Protein AF-A0A8S9M117-F1 (afdb_monomer_lite)

Sequence (110 aa):
MVTKTEETELNQLEDQVENGGGGVWEYLCLVRKLKVRRSEIVLKHGLSILNDPGNRSALGPDEWTLYEQVAIAAMDCQSLAVAQNCIKVLQKKFPESKRVGKYIHQPLRN

Foldseek 3Di:
DQDPVLVVVLVVLLVCLVVVVDCLVVNLVSCVVVVPQPLVSLQVSLVVQVVDPVSLVVCPVCSLVSLVSNLVSCLVVLVNVSNVVSLVVNCVVPVPDPVSVVSVPPPSDD

Radius of gyration: 14.17 Å; chains: 1; bounding box: 38×35×34 Å

Secondary structure (DSSP, 8-state):
---HHHHHHHHHHHHHHHTT-S-HHHHHHHHHHHT---HHHHHHHHHHHHH-HHHHHHTTTHHHHHHHHHHHHHHHTT-HHHHHHHHHHHHHH-TT-HHHHHHHSS----

InterPro domains:
  IPR039856 ER membrane protein complex subunit 2-like [PTHR12760] (1-102)

Structure (mmCIF, N/CA/C/O backbone):
data_AF-A0A8S9M117-F1
#
_entry.id   AF-A0A8S9M117-F1
#
loop_
_atom_site.group_PDB
_atom_site.id
_atom_site.type_symbol
_atom_site.label_atom_id
_atom_site.label_alt_id
_atom_site.label_comp_id
_atom_site.label_asym_id
_atom_site.label_entity_id
_atom_site.label_seq_id
_atom_site.pdbx_PDB_ins_code
_atom_site.Cartn_x
_atom_site.Cartn_y
_atom_site.Cartn_z
_atom_site.occupancy
_atom_site.B_iso_or_equiv
_atom_site.auth_seq_id
_atom_site.auth_comp_id
_atom_site.auth_asym_id
_atom_site.auth_atom_id
_atom_site.pdbx_PDB_model_num
ATOM 1 N N . MET A 1 1 ? -1.908 -0.351 20.848 1.00 72.31 1 MET A N 1
ATOM 2 C CA . MET A 1 1 ? -3.372 -0.372 21.030 1.00 72.31 1 MET A CA 1
ATOM 3 C C . MET A 1 1 ? -3.907 0.834 20.284 1.00 72.31 1 MET A C 1
ATOM 5 O O . MET A 1 1 ? -3.337 1.898 20.480 1.00 72.31 1 MET A O 1
ATOM 9 N N . VAL A 1 2 ? -4.876 0.653 19.385 1.00 82.69 2 VAL A N 1
ATOM 10 C CA . VAL A 1 2 ? -5.518 1.768 18.665 1.00 82.69 2 VAL A CA 1
ATOM 11 C C . VAL A 1 2 ? -6.430 2.496 19.651 1.00 82.69 2 VAL A C 1
ATOM 13 O O . VAL A 1 2 ? -7.139 1.847 20.423 1.00 82.69 2 VAL A O 1
ATOM 16 N N . THR A 1 3 ? -6.359 3.823 19.698 1.00 92.25 3 THR A N 1
ATOM 17 C CA . THR A 1 3 ? -7.239 4.628 20.555 1.00 92.25 3 THR A CA 1
ATOM 18 C C . THR A 1 3 ? -8.632 4.751 19.937 1.00 92.25 3 THR A C 1
ATOM 20 O O . THR A 1 3 ? -8.791 4.668 18.723 1.00 92.25 3 THR A O 1
ATOM 23 N N . LYS A 1 4 ? -9.659 5.009 20.759 1.00 91.25 4 LYS A N 1
ATOM 24 C CA . LYS A 1 4 ? -11.032 5.237 20.263 1.00 91.25 4 LYS A CA 1
ATOM 25 C C . LYS A 1 4 ? -11.103 6.371 19.236 1.00 91.25 4 LYS A C 1
ATOM 27 O O . LYS A 1 4 ? -11.878 6.298 18.289 1.00 91.25 4 LYS A O 1
ATOM 32 N N . THR A 1 5 ? -10.288 7.407 19.424 1.00 92.81 5 THR A N 1
ATOM 33 C CA . THR A 1 5 ? -10.203 8.539 18.498 1.00 92.81 5 THR A CA 1
ATOM 34 C C . THR A 1 5 ? -9.620 8.107 17.155 1.00 92.81 5 THR A C 1
ATOM 36 O O . THR A 1 5 ? -10.222 8.394 16.129 1.00 92.81 5 THR A O 1
ATOM 39 N N . GLU A 1 6 ? -8.514 7.355 17.158 1.00 92.69 6 GLU A N 1
ATOM 40 C CA . GLU A 1 6 ? -7.894 6.832 15.929 1.00 92.69 6 GLU A CA 1
ATOM 41 C C . GLU A 1 6 ? -8.808 5.854 15.180 1.00 92.69 6 GLU A C 1
ATOM 43 O O . GLU A 1 6 ? -8.836 5.860 13.955 1.00 92.69 6 GLU A O 1
ATOM 48 N N . GLU A 1 7 ? -9.570 5.023 15.895 1.00 92.50 7 GLU A N 1
ATOM 49 C CA . GLU A 1 7 ? -10.557 4.125 15.282 1.00 92.50 7 GLU A CA 1
ATOM 50 C C . GLU A 1 7 ? -11.714 4.905 14.645 1.00 92.50 7 GLU A C 1
ATOM 52 O O . GLU A 1 7 ? -12.151 4.580 13.544 1.00 92.50 7 GLU A O 1
ATOM 57 N N . THR A 1 8 ? -12.179 5.968 15.307 1.00 95.38 8 THR A N 1
ATOM 58 C CA . THR A 1 8 ? -13.232 6.839 14.768 1.00 95.38 8 THR A CA 1
ATOM 59 C C . THR A 1 8 ? -12.757 7.563 13.509 1.00 95.38 8 THR A C 1
ATOM 61 O O . THR A 1 8 ? -13.459 7.547 12.502 1.00 95.38 8 THR A O 1
ATOM 64 N N . GLU A 1 9 ? -11.560 8.152 13.547 1.00 95.25 9 GLU A N 1
ATOM 65 C CA . GLU A 1 9 ? -10.935 8.817 12.398 1.00 95.25 9 GLU A CA 1
ATOM 66 C C . GLU A 1 9 ? -10.738 7.843 11.229 1.00 95.25 9 GLU A C 1
ATOM 68 O O . GLU A 1 9 ? -11.069 8.161 10.088 1.00 95.25 9 GLU A O 1
ATOM 73 N N . LEU A 1 10 ? -10.260 6.628 11.516 1.00 95.88 10 LEU A N 1
ATOM 74 C CA . LEU A 1 10 ? -10.073 5.593 10.506 1.00 95.88 10 LEU A CA 1
ATOM 75 C C . LEU A 1 10 ? -11.385 5.226 9.813 1.00 95.88 10 LEU A C 1
ATOM 77 O O . LEU A 1 10 ? -11.413 5.173 8.588 1.00 95.88 10 LEU A O 1
ATOM 81 N N . ASN A 1 11 ? -12.453 4.985 10.575 1.00 95.94 11 ASN A N 1
ATOM 82 C CA . ASN A 1 11 ? -13.748 4.612 10.007 1.00 95.94 11 ASN A CA 1
ATOM 83 C C . ASN A 1 11 ? -14.360 5.765 9.191 1.00 95.94 11 ASN A C 1
ATOM 85 O O . ASN A 1 11 ? -14.897 5.529 8.117 1.00 95.94 11 ASN A O 1
ATOM 89 N N . GLN A 1 12 ? -14.215 7.015 9.643 1.00 96.00 12 GLN A N 1
ATOM 90 C CA . GLN A 1 12 ? -14.675 8.188 8.887 1.00 96.00 12 GLN A CA 1
ATOM 91 C C . GLN A 1 12 ? -13.950 8.334 7.546 1.00 96.00 12 GLN A C 1
ATOM 93 O O . GLN A 1 12 ? -14.585 8.577 6.520 1.00 96.00 12 GLN A O 1
ATOM 98 N N . LEU A 1 13 ? -12.624 8.167 7.545 1.00 96.19 13 LEU A N 1
ATOM 99 C CA . LEU A 1 13 ? -11.835 8.182 6.316 1.00 96.19 13 LEU A CA 1
ATOM 100 C C . LEU A 1 13 ? -12.179 6.997 5.409 1.00 96.19 13 LEU A C 1
ATOM 102 O O . LEU A 1 13 ? -12.231 7.164 4.195 1.00 96.19 13 LEU A O 1
ATOM 106 N N . GLU A 1 14 ? -12.436 5.819 5.979 1.00 96.75 14 GLU A N 1
ATOM 107 C CA . GLU A 1 14 ? -12.862 4.632 5.229 1.00 96.75 14 GLU A CA 1
ATOM 108 C C . GLU A 1 14 ? -14.165 4.894 4.464 1.00 96.75 14 GLU A C 1
ATOM 110 O O . GLU A 1 14 ? -14.215 4.697 3.248 1.00 96.75 14 GLU A O 1
ATOM 115 N N . ASP A 1 15 ? -15.177 5.427 5.153 1.00 96.12 15 ASP A N 1
ATOM 116 C CA . ASP A 1 15 ? -16.456 5.806 4.552 1.00 96.12 15 ASP A CA 1
ATOM 117 C C . ASP A 1 15 ? -16.265 6.875 3.468 1.00 96.12 15 ASP A C 1
ATOM 119 O O . ASP A 1 15 ? -16.832 6.774 2.378 1.00 96.12 15 ASP A O 1
ATOM 123 N N . GLN A 1 16 ? -15.445 7.896 3.725 1.00 95.06 16 GLN A N 1
ATOM 124 C CA . GLN A 1 16 ? -15.161 8.944 2.743 1.00 95.06 16 GLN A CA 1
ATOM 125 C C . GLN A 1 16 ? -14.519 8.371 1.472 1.00 95.06 16 GLN A C 1
ATOM 127 O O . GLN A 1 16 ? -14.923 8.724 0.362 1.00 95.06 16 GLN A O 1
ATOM 132 N N . VAL A 1 17 ? -13.549 7.472 1.628 1.00 95.56 17 VAL A N 1
ATOM 133 C CA . VAL A 1 17 ? -12.818 6.840 0.526 1.00 95.56 17 VAL A CA 1
ATOM 134 C C . VAL A 1 17 ? -13.727 5.933 -0.304 1.00 95.56 17 VAL A C 1
ATOM 136 O O . VAL A 1 17 ? -13.711 6.013 -1.534 1.00 95.56 17 VAL A O 1
ATOM 139 N N . GLU A 1 18 ? -14.566 5.114 0.333 1.00 95.06 18 GLU A N 1
ATOM 140 C CA . GLU A 1 18 ? -15.505 4.236 -0.377 1.00 95.06 18 GLU A CA 1
ATOM 141 C C . GLU A 1 18 ? -16.596 5.014 -1.129 1.00 95.06 18 GLU A C 1
ATOM 143 O O . GLU A 1 18 ? -17.021 4.582 -2.201 1.00 95.06 18 GLU A O 1
ATOM 148 N N . ASN A 1 19 ? -16.987 6.189 -0.628 1.00 93.88 19 ASN A N 1
ATOM 149 C CA . ASN A 1 19 ? -17.968 7.068 -1.271 1.00 93.88 19 ASN A CA 1
ATOM 150 C C . ASN A 1 19 ? -17.352 8.083 -2.259 1.00 93.88 19 ASN A C 1
ATOM 152 O O . ASN A 1 19 ? -18.066 8.927 -2.799 1.00 93.88 19 ASN A O 1
ATOM 156 N N . GLY A 1 20 ? -16.040 8.021 -2.519 1.00 88.12 20 GLY A N 1
ATOM 157 C CA . GLY A 1 20 ? -15.365 8.878 -3.503 1.00 88.12 20 GLY A CA 1
ATOM 158 C C . GLY A 1 20 ? -15.105 10.318 -3.043 1.00 88.12 20 GLY A C 1
ATOM 159 O O . GLY A 1 20 ? -14.824 11.185 -3.867 1.00 88.12 20 GLY A O 1
ATOM 160 N N . GLY A 1 21 ? -15.159 10.587 -1.738 1.00 84.94 21 GLY A N 1
ATOM 161 C CA . GLY A 1 21 ? -14.939 11.909 -1.145 1.00 84.94 21 GLY A CA 1
ATOM 162 C C . GLY A 1 21 ? -13.471 12.354 -1.055 1.00 84.94 21 GLY A C 1
ATOM 163 O O . GLY A 1 21 ? -13.190 13.366 -0.415 1.00 84.94 21 GLY A O 1
ATOM 164 N N . GLY A 1 22 ? -12.527 11.617 -1.653 1.00 89.88 22 GLY A N 1
ATOM 165 C CA . GLY A 1 22 ? -11.083 11.875 -1.555 1.00 89.88 22 GLY A CA 1
ATOM 166 C C . GLY A 1 22 ? -10.452 11.297 -0.281 1.00 89.88 22 GLY A C 1
ATOM 167 O O . GLY A 1 22 ? -11.011 10.396 0.334 1.00 89.88 22 GLY A O 1
ATOM 168 N N . GLY A 1 23 ? -9.263 11.780 0.100 1.00 92.88 23 GLY A N 1
ATOM 169 C CA . GLY A 1 23 ? -8.596 11.360 1.346 1.00 92.88 23 GLY A CA 1
ATOM 170 C C . GLY A 1 23 ? -7.936 9.973 1.302 1.00 92.88 23 GLY A C 1
ATOM 171 O O . GLY A 1 23 ? -7.606 9.396 2.339 1.00 92.88 23 GLY A O 1
ATOM 172 N N . VAL A 1 24 ? -7.778 9.395 0.106 1.00 95.44 24 VAL A N 1
ATOM 173 C CA . VAL A 1 24 ? -7.289 8.018 -0.062 1.00 95.44 24 VAL A CA 1
ATOM 174 C C . VAL A 1 24 ? -5.898 7.841 0.537 1.00 95.44 24 VAL A C 1
ATOM 176 O O . VAL A 1 24 ? -5.638 6.853 1.221 1.00 95.44 24 VAL A O 1
ATOM 179 N N . TRP A 1 25 ? -4.987 8.780 0.291 1.00 95.38 25 TRP A N 1
ATOM 180 C CA . TRP A 1 25 ? -3.616 8.653 0.773 1.00 95.38 25 TRP A CA 1
ATOM 181 C C . TRP A 1 25 ? -3.530 8.776 2.299 1.00 95.38 25 TRP A C 1
ATOM 183 O O . TRP A 1 25 ? -2.808 8.013 2.945 1.00 95.38 25 TRP A O 1
ATOM 193 N N . GLU A 1 26 ? -4.316 9.679 2.879 1.00 96.00 26 GLU A N 1
ATOM 194 C CA . GLU A 1 26 ? -4.462 9.885 4.317 1.00 96.00 26 GLU A CA 1
ATOM 195 C C . GLU A 1 26 ? -4.981 8.612 4.994 1.00 96.00 26 GLU A C 1
ATOM 197 O O . GLU A 1 26 ? -4.373 8.131 5.956 1.00 96.00 26 GLU A O 1
ATOM 202 N N . TYR A 1 27 ? -6.029 8.003 4.430 1.00 97.31 27 TYR A N 1
ATOM 203 C CA . TYR A 1 27 ? -6.551 6.713 4.879 1.00 97.31 27 TYR A CA 1
ATOM 204 C C . TYR A 1 27 ? -5.476 5.618 4.838 1.00 97.31 27 TYR A C 1
ATOM 206 O O . TYR A 1 27 ? -5.234 4.937 5.838 1.00 97.31 27 TYR A O 1
ATOM 214 N N . LEU A 1 28 ? -4.770 5.468 3.711 1.00 97.12 28 LEU A N 1
ATOM 215 C CA . LEU A 1 28 ? -3.726 4.448 3.556 1.00 97.12 28 LEU A CA 1
ATOM 216 C C . LEU A 1 28 ? -2.571 4.650 4.547 1.00 97.12 28 LEU A C 1
ATOM 218 O O . LEU A 1 28 ? -2.059 3.669 5.104 1.00 97.12 28 LEU A O 1
ATOM 222 N N . CYS A 1 29 ? -2.187 5.901 4.811 1.00 96.38 29 CYS A N 1
ATOM 223 C CA . CYS A 1 29 ? -1.190 6.244 5.820 1.00 96.38 29 CYS A CA 1
ATOM 224 C C . CYS A 1 29 ? -1.655 5.870 7.228 1.00 96.38 29 CYS A C 1
ATOM 226 O O . CYS A 1 29 ? -0.864 5.316 8.000 1.00 96.38 29 CYS A O 1
ATOM 228 N N . LEU A 1 30 ? -2.923 6.128 7.558 1.00 96.56 30 LEU A N 1
ATOM 229 C CA . LEU A 1 30 ? -3.488 5.802 8.862 1.00 96.56 30 LEU A CA 1
ATOM 230 C C . LEU A 1 30 ? -3.597 4.285 9.062 1.00 96.56 30 LEU A C 1
ATOM 232 O O . LEU A 1 30 ? -3.129 3.780 10.082 1.00 96.56 30 LEU A O 1
ATOM 236 N N . VAL A 1 31 ? -4.073 3.536 8.061 1.00 97.12 31 VAL A N 1
ATOM 237 C CA . VAL A 1 31 ? -4.079 2.060 8.073 1.00 97.12 31 VAL A CA 1
ATOM 238 C C . VAL A 1 31 ? -2.682 1.509 8.372 1.00 97.12 31 VAL A C 1
ATOM 240 O O . VAL A 1 31 ? -2.509 0.658 9.252 1.00 97.12 31 VAL A O 1
ATOM 243 N N . ARG A 1 32 ? -1.660 2.037 7.686 1.00 95.19 32 ARG A N 1
ATOM 244 C CA . ARG A 1 32 ? -0.258 1.642 7.878 1.00 95.19 32 ARG A CA 1
ATOM 245 C C . ARG A 1 32 ? 0.258 2.000 9.273 1.00 95.19 32 ARG A C 1
ATOM 247 O O . ARG A 1 32 ? 0.916 1.173 9.906 1.00 95.19 32 ARG A O 1
ATOM 254 N N . LYS A 1 33 ? -0.032 3.212 9.758 1.00 95.12 33 LYS A N 1
ATOM 255 C CA . LYS A 1 33 ? 0.372 3.707 11.086 1.00 95.12 33 LYS A CA 1
ATOM 256 C C . LYS A 1 33 ? -0.234 2.858 12.205 1.00 95.12 33 LYS A C 1
ATOM 258 O O . LYS A 1 33 ? 0.483 2.463 13.123 1.00 95.12 33 LYS A O 1
ATOM 263 N N . LEU A 1 34 ? -1.527 2.551 12.103 1.00 95.00 34 LEU A N 1
ATOM 264 C CA . LEU A 1 34 ? -2.279 1.784 13.098 1.00 95.00 34 LEU A CA 1
ATOM 265 C C . LEU A 1 34 ? -2.047 0.270 12.997 1.00 95.00 34 LEU A C 1
ATOM 267 O O . LEU A 1 34 ? -2.406 -0.462 13.918 1.00 95.00 34 LEU A O 1
ATOM 271 N N . LYS A 1 35 ? -1.410 -0.203 11.914 1.00 93.69 35 LYS A N 1
ATOM 272 C CA . LYS A 1 35 ? -1.140 -1.625 11.635 1.00 93.69 35 LYS A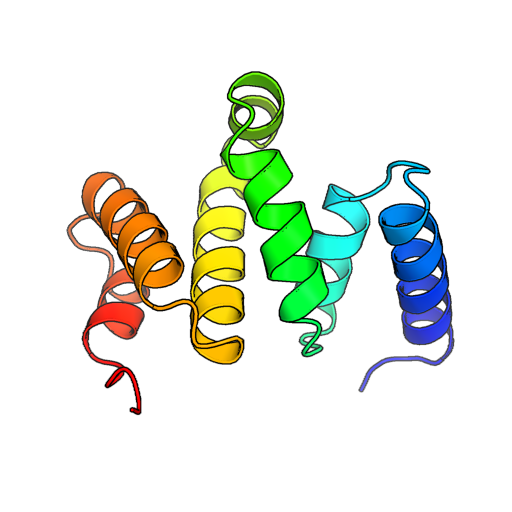 CA 1
ATOM 273 C C . LYS A 1 35 ? -2.413 -2.480 11.633 1.00 93.69 35 LYS A C 1
ATOM 275 O O . LYS A 1 35 ? -2.404 -3.623 12.089 1.00 93.69 35 LYS A O 1
ATOM 280 N N . VAL A 1 36 ? -3.506 -1.917 11.126 1.00 94.56 36 VAL A N 1
ATOM 281 C CA . VAL A 1 36 ? -4.799 -2.600 10.992 1.00 94.56 3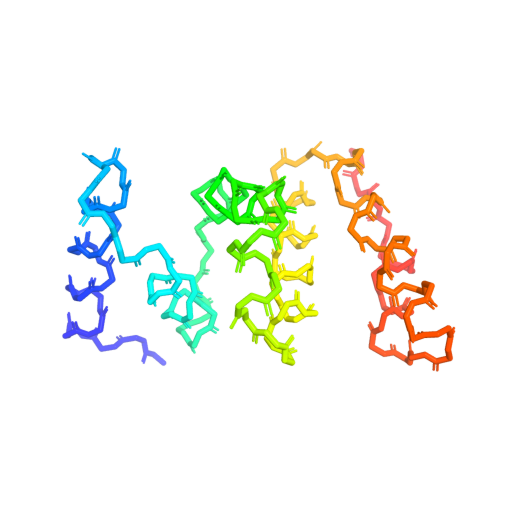6 VAL A CA 1
ATOM 282 C C . VAL A 1 36 ? -4.903 -3.290 9.633 1.00 94.56 36 VAL A C 1
ATOM 284 O O . VAL A 1 36 ? -4.287 -2.871 8.653 1.00 94.56 36 VAL A O 1
ATOM 287 N N . ARG A 1 37 ? -5.680 -4.373 9.565 1.00 93.19 37 ARG A N 1
ATOM 288 C CA . ARG A 1 37 ? -5.834 -5.186 8.352 1.00 93.19 37 ARG A CA 1
ATOM 289 C C . ARG A 1 37 ? -7.110 -4.771 7.613 1.00 93.19 37 ARG A C 1
ATOM 291 O O . ARG A 1 37 ? -8.198 -5.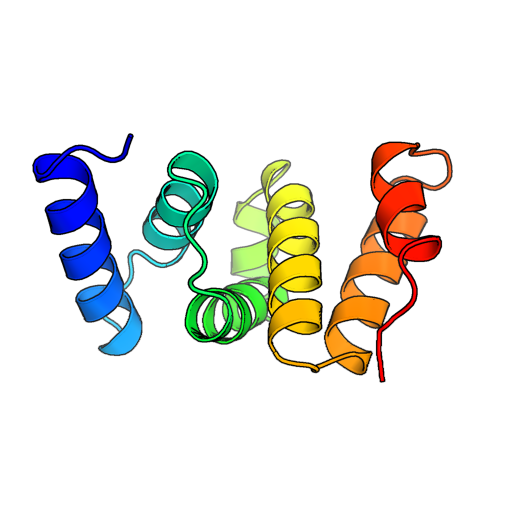213 7.961 1.00 93.19 37 ARG A O 1
ATOM 298 N N . ARG A 1 38 ? -6.963 -3.895 6.615 1.00 96.25 38 ARG A N 1
ATOM 299 C CA . ARG A 1 38 ? -8.029 -3.400 5.715 1.00 96.25 38 ARG A CA 1
ATOM 300 C C . ARG A 1 38 ? -7.719 -3.743 4.255 1.00 96.25 38 ARG A C 1
ATOM 302 O O . ARG A 1 38 ? -7.764 -2.896 3.369 1.00 96.25 38 ARG A O 1
ATOM 309 N N . SER A 1 39 ? -7.300 -4.987 4.028 1.00 96.69 39 SER A N 1
ATOM 310 C CA . SER A 1 39 ? -6.594 -5.394 2.811 1.00 96.69 39 SER A CA 1
ATOM 311 C C . SER A 1 39 ? -7.403 -5.172 1.528 1.00 96.69 39 SER A C 1
ATOM 313 O O . SER A 1 39 ? -6.830 -4.715 0.548 1.00 96.69 39 SER A O 1
ATOM 315 N N . GLU A 1 40 ? -8.722 -5.377 1.532 1.00 96.88 40 GLU A N 1
ATOM 316 C CA . GLU A 1 40 ? -9.558 -5.143 0.342 1.00 96.88 40 GLU A CA 1
ATOM 317 C C . GLU A 1 40 ? -9.568 -3.670 -0.090 1.00 96.88 40 GLU A C 1
ATOM 319 O O . GLU A 1 40 ? -9.320 -3.355 -1.255 1.00 96.88 40 GLU A O 1
ATOM 324 N N . ILE A 1 41 ? -9.778 -2.759 0.863 1.00 96.88 41 ILE A N 1
ATOM 325 C CA . ILE A 1 41 ? -9.836 -1.312 0.619 1.00 96.88 41 ILE A CA 1
ATOM 326 C C . ILE A 1 41 ? -8.446 -0.793 0.241 1.00 96.88 41 ILE A C 1
ATOM 328 O O . ILE A 1 41 ? -8.291 -0.064 -0.740 1.00 96.88 41 ILE A O 1
ATOM 332 N N . VAL A 1 42 ? -7.410 -1.240 0.960 1.00 98.06 42 VAL A N 1
ATOM 333 C CA . VAL A 1 42 ? -6.010 -0.921 0.646 1.00 98.06 42 VAL A CA 1
ATOM 334 C C . VAL A 1 42 ? -5.640 -1.372 -0.764 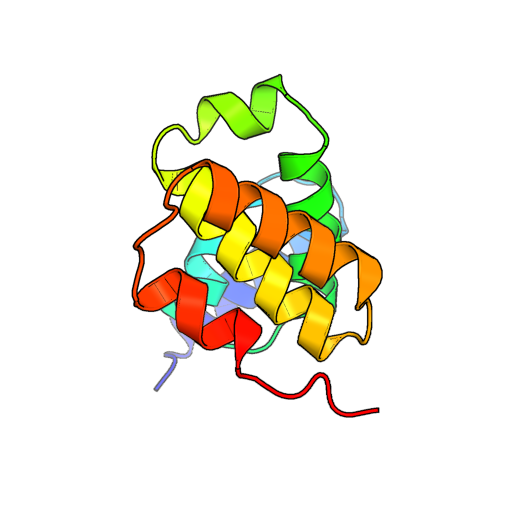1.00 98.06 42 VAL A C 1
ATOM 336 O O . VAL A 1 42 ? -5.007 -0.615 -1.498 1.00 98.06 42 VAL A O 1
ATOM 339 N N . LEU A 1 43 ? -6.032 -2.585 -1.157 1.00 98.12 43 LEU A N 1
ATOM 340 C CA . LEU A 1 43 ? -5.754 -3.121 -2.483 1.00 98.12 43 LEU A CA 1
ATOM 341 C C . LEU A 1 43 ? -6.463 -2.305 -3.566 1.00 98.12 43 LEU A C 1
ATOM 343 O O . LEU A 1 43 ? -5.808 -1.840 -4.496 1.00 98.12 43 LEU A O 1
ATOM 347 N N . LYS A 1 44 ? -7.779 -2.107 -3.431 1.00 97.44 44 LYS A N 1
ATOM 348 C CA . LYS A 1 44 ? -8.619 -1.376 -4.392 1.00 97.44 44 LYS A CA 1
ATOM 349 C C . LYS A 1 44 ? -8.087 0.034 -4.639 1.00 97.44 44 LYS A C 1
ATOM 351 O O . LYS A 1 44 ? -7.799 0.408 -5.776 1.00 97.44 44 LYS A O 1
ATOM 356 N N . HIS A 1 45 ? -7.924 0.809 -3.572 1.00 97.44 45 HIS A N 1
ATOM 357 C CA . HIS A 1 45 ? -7.585 2.224 -3.693 1.00 97.44 45 HIS A CA 1
ATOM 358 C C . HIS A 1 45 ? -6.090 2.470 -3.867 1.00 97.44 45 HIS A C 1
ATOM 360 O O . HIS A 1 45 ? -5.697 3.363 -4.615 1.00 97.44 45 HIS A O 1
ATOM 366 N N . GLY A 1 46 ? -5.243 1.636 -3.263 1.00 97.12 46 GLY A N 1
ATOM 367 C CA . GLY A 1 46 ? -3.806 1.685 -3.506 1.00 97.12 46 GLY A CA 1
ATOM 368 C C . GLY A 1 46 ? -3.460 1.375 -4.963 1.00 97.12 46 GLY A C 1
ATOM 369 O O . GLY A 1 46 ? -2.630 2.069 -5.547 1.00 97.12 46 GLY A O 1
ATOM 370 N N . LEU A 1 47 ? -4.140 0.409 -5.594 1.00 96.81 47 LEU A N 1
ATOM 371 C CA . LEU A 1 47 ? -3.998 0.170 -7.034 1.00 96.81 47 LEU A CA 1
ATOM 372 C C . LEU A 1 47 ? -4.473 1.347 -7.877 1.00 96.81 47 LEU A C 1
ATOM 374 O O . LEU A 1 47 ? -3.827 1.656 -8.873 1.00 96.81 47 LEU A O 1
ATOM 378 N N . SER A 1 48 ? -5.568 2.005 -7.491 1.00 95.81 48 SER A N 1
ATOM 379 C CA . SER A 1 48 ? -6.047 3.204 -8.187 1.00 95.81 48 SER A CA 1
ATOM 380 C C . SER A 1 48 ? -4.957 4.282 -8.246 1.00 95.81 48 SER A C 1
ATOM 382 O O . SER A 1 48 ? -4.638 4.780 -9.324 1.00 95.81 48 SER A O 1
ATOM 384 N N . ILE A 1 49 ? -4.288 4.551 -7.116 1.00 96.06 49 ILE A N 1
ATOM 385 C CA . ILE A 1 49 ? -3.157 5.489 -7.072 1.00 96.06 49 ILE A CA 1
ATOM 386 C C . ILE A 1 49 ? -1.978 4.982 -7.912 1.00 96.06 49 ILE A C 1
ATOM 388 O O . ILE A 1 49 ? -1.412 5.747 -8.685 1.00 96.06 49 ILE A O 1
ATOM 392 N N . LEU A 1 50 ? -1.596 3.705 -7.789 1.00 96.31 50 LEU A N 1
ATOM 393 C CA . LEU A 1 50 ? -0.454 3.151 -8.527 1.00 96.31 50 LEU A CA 1
ATOM 394 C C . LEU A 1 50 ? -0.682 3.088 -10.043 1.00 96.31 50 LEU A C 1
ATOM 396 O O . LEU A 1 50 ? 0.292 3.131 -10.794 1.00 96.31 50 LEU A O 1
ATOM 400 N N . ASN A 1 51 ? -1.927 2.979 -10.502 1.00 95.25 51 ASN A N 1
ATOM 401 C CA . ASN A 1 51 ? -2.266 2.939 -11.923 1.00 95.25 51 ASN A CA 1
ATOM 402 C C . ASN A 1 51 ? -2.319 4.332 -12.560 1.00 95.25 51 ASN A C 1
ATOM 404 O O . ASN A 1 51 ? -2.145 4.432 -13.773 1.00 95.25 51 ASN A O 1
ATOM 408 N N . ASP A 1 52 ? -2.497 5.391 -11.768 1.00 95.25 52 ASP A N 1
ATOM 409 C CA . ASP A 1 52 ? -2.437 6.776 -12.229 1.00 95.25 52 ASP A CA 1
ATOM 410 C C . ASP A 1 52 ? -0.997 7.323 -12.112 1.00 95.25 52 ASP A C 1
ATOM 412 O O . ASP A 1 52 ? -0.486 7.507 -11.004 1.00 95.25 52 ASP A O 1
ATOM 416 N N . PRO A 1 53 ? -0.293 7.603 -13.228 1.00 91.56 53 PRO A N 1
ATOM 417 C CA . PRO A 1 53 ? 1.085 8.088 -13.174 1.00 91.56 53 PRO A CA 1
ATOM 418 C C . PRO A 1 53 ? 1.245 9.443 -12.469 1.00 91.56 53 PRO A C 1
ATOM 420 O O . PRO A 1 53 ? 2.299 9.690 -11.879 1.00 91.56 53 PRO A O 1
ATOM 423 N N . GLY A 1 54 ? 0.233 10.314 -12.529 1.00 93.19 54 GLY A N 1
ATOM 424 C CA . GLY A 1 54 ? 0.238 11.625 -11.883 1.00 93.19 54 GLY A CA 1
ATOM 425 C C . GLY A 1 54 ? 0.146 11.488 -10.368 1.00 93.19 54 GLY A C 1
ATOM 426 O O . GLY A 1 54 ? 1.023 11.970 -9.654 1.00 93.19 54 GLY A O 1
ATOM 427 N N . ASN A 1 55 ? -0.843 10.736 -9.885 1.00 92.25 55 ASN A N 1
ATOM 428 C CA . ASN A 1 55 ? -1.013 10.478 -8.454 1.00 92.25 55 ASN A CA 1
ATOM 429 C C . ASN A 1 55 ? 0.172 9.697 -7.886 1.00 92.25 55 ASN A C 1
ATOM 431 O O . ASN A 1 55 ? 0.680 10.036 -6.820 1.00 92.25 55 ASN A O 1
ATOM 435 N N . ARG A 1 56 ? 0.655 8.682 -8.614 1.00 93.38 56 ARG A N 1
ATOM 436 C CA . ARG A 1 56 ? 1.806 7.878 -8.198 1.00 93.38 56 ARG A CA 1
ATOM 437 C C . ARG A 1 56 ? 3.073 8.720 -8.055 1.00 93.38 56 ARG A C 1
ATOM 439 O O . ARG A 1 56 ? 3.744 8.630 -7.034 1.00 93.38 56 ARG A O 1
ATOM 446 N N . SER A 1 57 ? 3.396 9.540 -9.057 1.00 89.94 57 SER A N 1
ATOM 447 C CA . SER A 1 57 ? 4.615 10.363 -9.032 1.00 89.94 57 SER A CA 1
ATOM 448 C C . SER A 1 57 ? 4.556 11.488 -7.994 1.00 89.94 57 SER A C 1
ATOM 450 O O . SER A 1 57 ? 5.590 11.835 -7.422 1.00 89.94 57 SER A O 1
ATOM 452 N N . ALA A 1 58 ? 3.359 11.999 -7.683 1.00 93.31 58 ALA A N 1
ATOM 453 C CA . ALA A 1 58 ? 3.150 12.995 -6.634 1.00 93.31 58 ALA A CA 1
ATOM 454 C C . ALA A 1 58 ? 3.505 12.488 -5.221 1.00 93.31 58 ALA A C 1
ATOM 456 O O . ALA A 1 58 ? 3.824 13.297 -4.353 1.00 93.31 58 ALA A O 1
ATOM 457 N N . LEU A 1 59 ? 3.515 11.167 -4.991 1.00 92.31 59 LEU A N 1
ATOM 458 C CA . LEU A 1 59 ? 3.929 10.576 -3.710 1.00 92.31 59 LEU A CA 1
ATOM 459 C C . LEU A 1 59 ? 5.442 10.663 -3.458 1.00 92.31 59 LEU A C 1
ATOM 461 O O . LEU A 1 59 ? 5.894 10.521 -2.322 1.00 92.31 59 LEU A O 1
ATOM 465 N N . GLY A 1 60 ? 6.254 10.845 -4.503 1.00 92.06 60 GLY A N 1
ATOM 466 C CA . GLY A 1 60 ? 7.710 10.889 -4.382 1.00 92.06 60 GLY A CA 1
ATOM 467 C C . GLY A 1 60 ? 8.279 9.637 -3.682 1.00 92.06 60 GLY A C 1
ATOM 468 O O . GLY A 1 60 ? 8.086 8.523 -4.170 1.00 92.06 60 GLY A O 1
ATOM 469 N N . PRO A 1 61 ? 8.996 9.762 -2.546 1.00 90.75 61 PRO A N 1
ATOM 470 C CA . PRO A 1 61 ? 9.535 8.607 -1.819 1.00 90.75 61 PRO A CA 1
ATOM 471 C C . PRO A 1 61 ? 8.469 7.630 -1.305 1.00 90.75 61 PRO A C 1
ATOM 473 O O . PRO A 1 61 ? 8.760 6.443 -1.134 1.00 90.75 61 PRO A O 1
ATOM 476 N N . ASP A 1 62 ? 7.250 8.111 -1.062 1.00 93.75 62 ASP A N 1
ATOM 477 C CA . ASP A 1 62 ? 6.171 7.301 -0.507 1.00 93.75 62 ASP A CA 1
ATOM 478 C C . ASP A 1 62 ? 5.550 6.329 -1.521 1.00 93.75 62 ASP A C 1
ATOM 480 O O . ASP A 1 62 ? 4.917 5.352 -1.111 1.00 93.75 62 ASP A O 1
ATOM 484 N N . GLU A 1 63 ? 5.809 6.518 -2.822 1.00 94.88 63 GLU A N 1
ATOM 485 C CA . GLU A 1 63 ? 5.422 5.589 -3.895 1.00 94.88 63 GLU A CA 1
ATOM 486 C C . GLU A 1 63 ? 5.862 4.155 -3.570 1.00 94.88 63 GLU A C 1
ATOM 488 O O . GLU A 1 63 ? 5.094 3.199 -3.693 1.00 94.88 63 GLU A O 1
ATOM 493 N N . TRP A 1 64 ? 7.099 3.990 -3.101 1.00 94.75 64 TRP A N 1
ATOM 494 C CA . TRP A 1 64 ? 7.659 2.674 -2.794 1.00 94.75 64 TRP A CA 1
ATOM 495 C C . TRP A 1 64 ? 6.980 2.037 -1.586 1.00 94.75 64 TRP A C 1
ATOM 497 O O . TRP A 1 64 ? 6.723 0.833 -1.576 1.00 94.75 64 TRP A O 1
ATOM 507 N N . THR A 1 65 ? 6.635 2.847 -0.585 1.00 94.75 65 THR A N 1
ATOM 508 C CA . THR A 1 65 ? 5.888 2.359 0.574 1.00 94.75 65 THR A CA 1
ATOM 509 C C . THR A 1 65 ? 4.476 1.935 0.174 1.00 94.75 65 THR A C 1
ATOM 511 O O . THR A 1 65 ? 3.974 0.938 0.693 1.00 94.75 65 THR A O 1
ATOM 514 N N . LEU A 1 66 ? 3.855 2.636 -0.780 1.00 96.94 66 LEU A N 1
ATOM 515 C CA . LEU A 1 66 ? 2.565 2.239 -1.330 1.00 96.94 66 LEU A CA 1
ATOM 516 C C . LEU A 1 66 ? 2.651 0.905 -2.081 1.00 96.94 66 LEU A C 1
ATOM 518 O O . LEU A 1 66 ? 1.818 0.034 -1.847 1.00 96.94 66 LEU A O 1
ATOM 522 N N . TYR A 1 67 ? 3.672 0.694 -2.920 1.00 96.81 67 TYR A N 1
ATOM 523 C CA . TYR A 1 67 ? 3.882 -0.600 -3.585 1.00 96.81 67 TYR A CA 1
ATOM 524 C C . TYR A 1 67 ? 3.992 -1.760 -2.590 1.00 96.81 67 TYR A C 1
ATOM 526 O O . TYR A 1 67 ? 3.408 -2.817 -2.820 1.00 96.81 67 TYR A O 1
ATOM 534 N N . GLU A 1 68 ? 4.715 -1.582 -1.483 1.00 95.00 68 GLU A N 1
ATOM 535 C CA . GLU A 1 68 ? 4.818 -2.614 -0.446 1.00 95.00 68 GLU A CA 1
ATOM 536 C C . GLU A 1 68 ? 3.480 -2.867 0.253 1.00 95.00 68 GLU A C 1
ATOM 538 O O . GLU A 1 68 ? 3.090 -4.017 0.462 1.00 95.00 68 GLU A O 1
ATOM 543 N N . GLN A 1 69 ? 2.766 -1.797 0.599 1.00 96.44 69 GLN A N 1
ATOM 544 C CA . GLN A 1 69 ? 1.464 -1.879 1.250 1.00 96.44 69 GLN A CA 1
ATOM 545 C C . GLN A 1 69 ? 0.434 -2.586 0.354 1.00 96.44 69 GLN A C 1
ATOM 547 O O . GLN A 1 69 ? -0.278 -3.471 0.830 1.00 96.44 69 GLN A O 1
ATOM 552 N N . VAL A 1 70 ? 0.411 -2.268 -0.945 1.00 97.50 70 VAL A N 1
ATOM 553 C CA . VAL A 1 70 ? -0.439 -2.938 -1.941 1.00 97.50 70 VAL A CA 1
ATOM 554 C C . VAL A 1 70 ? -0.013 -4.387 -2.149 1.00 97.50 70 VAL A C 1
ATOM 556 O O . VAL A 1 70 ? -0.880 -5.248 -2.234 1.00 97.50 70 VAL A O 1
ATOM 559 N N . ALA A 1 71 ? 1.286 -4.701 -2.171 1.00 96.00 71 ALA A N 1
ATOM 560 C CA . ALA A 1 71 ? 1.749 -6.084 -2.290 1.00 96.00 71 ALA A CA 1
ATOM 561 C C . ALA A 1 71 ? 1.261 -6.957 -1.122 1.00 96.00 71 ALA A C 1
ATOM 563 O O . ALA A 1 71 ? 0.780 -8.068 -1.341 1.00 96.00 71 ALA A O 1
ATOM 564 N N . ILE A 1 72 ? 1.344 -6.450 0.113 1.00 94.50 72 ILE A N 1
ATOM 565 C CA . ILE A 1 72 ? 0.859 -7.154 1.310 1.00 94.50 72 ILE A CA 1
ATOM 566 C C . ILE A 1 72 ? -0.659 -7.335 1.249 1.00 94.50 72 ILE A C 1
ATOM 568 O O . ILE A 1 72 ? -1.150 -8.449 1.423 1.00 94.50 72 ILE A O 1
ATOM 572 N N . ALA A 1 73 ? -1.394 -6.264 0.948 1.00 96.69 73 ALA A N 1
ATOM 573 C CA . ALA A 1 73 ? -2.845 -6.320 0.816 1.00 96.69 73 ALA A CA 1
ATOM 574 C C . ALA A 1 73 ? -3.290 -7.282 -0.300 1.00 96.69 73 ALA A C 1
ATOM 576 O O . ALA A 1 73 ? -4.221 -8.059 -0.114 1.00 96.69 73 ALA A O 1
ATOM 577 N N . ALA A 1 74 ? -2.578 -7.302 -1.427 1.00 96.50 74 ALA A N 1
ATOM 578 C CA . ALA A 1 74 ? -2.817 -8.229 -2.526 1.00 96.50 74 ALA A CA 1
ATOM 579 C C . ALA A 1 74 ? -2.604 -9.691 -2.112 1.00 96.50 74 ALA A C 1
ATOM 581 O O . ALA A 1 74 ? -3.420 -10.536 -2.469 1.00 96.50 74 ALA A O 1
ATOM 582 N N . MET A 1 75 ? -1.553 -9.994 -1.339 1.00 94.81 75 MET A N 1
ATOM 583 C CA . MET A 1 75 ? -1.343 -11.341 -0.790 1.00 94.81 75 MET A CA 1
ATOM 584 C C . MET A 1 75 ? -2.470 -11.744 0.166 1.00 94.81 75 MET A C 1
ATOM 586 O O . MET A 1 75 ? -2.973 -12.861 0.078 1.00 94.81 75 MET A O 1
ATOM 590 N N . ASP A 1 76 ? -2.901 -10.830 1.038 1.00 95.06 76 ASP A N 1
ATOM 591 C CA . ASP A 1 76 ? -4.008 -11.062 1.971 1.00 95.06 76 ASP A CA 1
ATOM 592 C C . ASP A 1 76 ? -5.343 -11.321 1.252 1.00 95.06 76 ASP A C 1
ATOM 594 O O . ASP A 1 76 ? -6.152 -12.108 1.737 1.00 95.06 76 ASP A O 1
ATOM 598 N N . CYS A 1 77 ? -5.553 -10.686 0.096 1.00 96.00 77 CYS A N 1
ATOM 599 C CA . CYS A 1 77 ? -6.726 -10.858 -0.766 1.00 96.00 77 CYS A CA 1
ATOM 600 C C . CYS A 1 77 ? -6.552 -11.956 -1.835 1.00 96.00 77 CYS A C 1
ATOM 602 O O . CYS A 1 77 ? -7.345 -12.015 -2.770 1.00 96.00 77 CYS A O 1
ATOM 604 N N . GLN A 1 78 ? -5.502 -12.785 -1.758 1.00 94.56 78 GLN A N 1
ATOM 605 C CA . GLN A 1 78 ? -5.174 -13.832 -2.744 1.00 94.56 78 GLN A CA 1
ATOM 606 C C . GLN A 1 78 ? -5.003 -13.337 -4.200 1.00 94.56 78 GLN A C 1
ATOM 608 O O . GLN A 1 78 ? -4.981 -14.124 -5.147 1.00 94.56 78 GLN A O 1
ATOM 613 N N . SER A 1 79 ? -4.787 -12.036 -4.405 1.00 95.00 79 SER A N 1
ATOM 614 C CA . SER A 1 79 ? -4.492 -11.436 -5.709 1.00 95.00 79 SER A CA 1
ATOM 615 C C . SER A 1 79 ? -2.996 -11.547 -6.029 1.00 95.00 79 SER A C 1
ATOM 617 O O . SER A 1 79 ? -2.247 -10.566 -6.076 1.00 95.00 79 SER A O 1
ATOM 619 N N . LEU A 1 80 ? -2.527 -12.783 -6.223 1.00 93.88 80 LEU A N 1
ATOM 620 C CA . LEU A 1 80 ? -1.095 -13.091 -6.337 1.00 93.88 80 LEU A CA 1
ATOM 621 C C . LEU A 1 80 ? -0.426 -12.413 -7.541 1.00 93.88 80 LEU A C 1
ATOM 623 O O . LEU A 1 80 ? 0.736 -12.018 -7.456 1.00 93.88 80 LEU A O 1
ATOM 627 N N . ALA A 1 81 ? -1.154 -12.230 -8.645 1.00 94.62 81 ALA A N 1
ATOM 628 C CA . ALA A 1 81 ? -0.644 -11.530 -9.824 1.00 94.62 81 ALA A CA 1
ATOM 629 C C . ALA A 1 81 ? -0.313 -10.060 -9.514 1.00 94.62 81 ALA A C 1
ATOM 631 O O . ALA A 1 81 ? 0.750 -9.567 -9.899 1.00 94.62 81 ALA A O 1
ATOM 632 N N . VAL A 1 82 ? -1.186 -9.374 -8.766 1.00 95.94 82 VAL A N 1
ATOM 633 C CA . VAL A 1 82 ? -0.942 -7.995 -8.324 1.00 95.94 82 VAL A CA 1
ATOM 634 C C . VAL A 1 82 ? 0.248 -7.948 -7.372 1.00 95.94 82 VAL A C 1
ATOM 636 O O . VAL A 1 82 ? 1.160 -7.149 -7.583 1.00 95.94 82 VAL A O 1
ATOM 639 N N . ALA A 1 83 ? 0.286 -8.843 -6.381 1.00 95.62 83 ALA A N 1
ATOM 640 C CA . ALA A 1 83 ? 1.393 -8.913 -5.431 1.00 95.62 83 ALA A CA 1
ATOM 641 C C . ALA A 1 83 ? 2.744 -9.084 -6.145 1.00 95.62 83 ALA A C 1
ATOM 643 O O . ALA A 1 83 ? 3.686 -8.330 -5.897 1.00 95.62 83 ALA A O 1
ATOM 644 N N . GLN A 1 84 ? 2.825 -10.025 -7.091 1.00 94.31 84 GLN A N 1
ATOM 645 C CA . GLN A 1 84 ? 4.034 -10.267 -7.877 1.00 94.31 84 GLN A CA 1
ATOM 646 C C . GLN A 1 84 ? 4.442 -9.050 -8.711 1.00 94.31 84 GLN A C 1
ATOM 648 O O . GLN A 1 84 ? 5.632 -8.746 -8.792 1.00 94.31 84 GLN A O 1
ATOM 653 N N . ASN A 1 85 ? 3.489 -8.340 -9.317 1.00 95.94 85 ASN A N 1
ATOM 654 C CA . ASN A 1 85 ? 3.785 -7.133 -10.086 1.00 95.94 85 ASN A CA 1
ATOM 655 C C . ASN A 1 85 ? 4.370 -6.029 -9.196 1.00 95.94 85 ASN A C 1
ATOM 657 O O . ASN A 1 85 ? 5.415 -5.472 -9.536 1.00 95.94 85 ASN A O 1
ATOM 661 N N . CYS A 1 86 ? 3.773 -5.769 -8.029 1.00 95.81 86 CYS A N 1
ATOM 662 C CA . CYS A 1 86 ? 4.306 -4.804 -7.066 1.00 95.81 86 CYS A CA 1
ATOM 663 C C . CYS A 1 86 ? 5.721 -5.188 -6.598 1.00 95.81 86 CYS A C 1
ATOM 665 O O . CYS A 1 86 ? 6.625 -4.352 -6.604 1.00 95.81 86 CYS A O 1
ATOM 667 N N . ILE A 1 87 ? 5.949 -6.465 -6.265 1.00 93.62 87 ILE A N 1
ATOM 668 C CA . ILE A 1 87 ? 7.264 -6.962 -5.829 1.00 93.62 87 ILE A CA 1
ATOM 669 C C . ILE A 1 87 ? 8.312 -6.813 -6.939 1.00 93.62 87 ILE A C 1
ATOM 671 O O . ILE A 1 87 ? 9.423 -6.365 -6.661 1.00 93.62 87 ILE A O 1
ATOM 675 N N . LYS A 1 88 ? 7.981 -7.122 -8.199 1.00 94.00 88 LYS A N 1
ATOM 676 C CA . LYS A 1 88 ? 8.902 -6.942 -9.337 1.00 94.00 88 LYS A CA 1
ATOM 677 C C . LYS A 1 88 ? 9.305 -5.479 -9.524 1.00 94.00 88 LYS A C 1
ATOM 679 O O . LYS A 1 88 ? 10.475 -5.195 -9.781 1.00 94.00 88 LYS A O 1
ATOM 684 N N . VAL A 1 89 ? 8.362 -4.544 -9.375 1.00 94.88 89 VAL A N 1
ATOM 685 C CA . VAL A 1 89 ? 8.661 -3.103 -9.441 1.00 94.88 89 VAL A CA 1
ATOM 686 C C . VAL A 1 89 ? 9.612 -2.698 -8.312 1.00 94.88 89 VAL A C 1
ATOM 688 O O . VAL A 1 89 ? 10.628 -2.046 -8.567 1.00 94.88 89 VAL A O 1
ATOM 691 N N . LEU A 1 90 ? 9.345 -3.154 -7.085 1.00 94.50 90 LEU A N 1
ATOM 692 C CA . LEU A 1 90 ? 10.207 -2.902 -5.927 1.00 94.50 90 LEU A CA 1
ATOM 693 C C . LEU A 1 90 ? 11.613 -3.486 -6.102 1.00 94.50 90 LEU A C 1
ATOM 695 O O . LEU A 1 90 ? 12.590 -2.813 -5.790 1.00 94.50 90 LEU A O 1
ATOM 699 N N . GLN A 1 91 ? 11.737 -4.699 -6.643 1.00 92.44 91 GLN A N 1
ATOM 700 C CA . GLN A 1 91 ? 13.028 -5.326 -6.941 1.00 92.44 91 GLN A CA 1
ATOM 701 C C . GLN A 1 91 ? 13.817 -4.539 -7.981 1.00 92.44 91 GLN A C 1
ATOM 703 O O . GLN A 1 91 ? 15.007 -4.308 -7.804 1.00 92.44 91 GLN A O 1
ATOM 708 N N . LYS A 1 92 ? 13.162 -4.090 -9.057 1.00 92.88 92 LYS A N 1
ATOM 709 C CA . LYS A 1 92 ? 13.827 -3.293 -10.093 1.00 92.88 92 LYS A CA 1
ATOM 710 C C . LYS A 1 92 ? 14.385 -1.988 -9.523 1.00 92.88 92 LYS A C 1
ATOM 712 O O . LYS A 1 92 ? 15.449 -1.544 -9.947 1.00 92.88 92 LYS A O 1
ATOM 717 N N . LYS A 1 93 ? 13.677 -1.375 -8.569 1.00 93.50 93 LYS A N 1
ATOM 718 C CA . LYS A 1 93 ? 14.125 -0.151 -7.897 1.00 93.50 93 LYS A CA 1
ATOM 719 C C . LYS A 1 93 ? 15.196 -0.414 -6.833 1.00 93.50 93 LYS A C 1
ATOM 721 O O . LYS A 1 93 ? 16.116 0.390 -6.702 1.00 93.50 93 LYS A O 1
ATOM 726 N N . PHE A 1 94 ? 15.076 -1.511 -6.087 1.00 91.81 94 PHE A N 1
ATOM 727 C CA . PHE A 1 94 ? 15.934 -1.855 -4.952 1.00 91.81 94 PHE A CA 1
ATOM 728 C C . PHE A 1 94 ? 16.425 -3.316 -5.031 1.00 91.81 94 PHE A C 1
ATOM 730 O O . PHE A 1 94 ? 16.013 -4.149 -4.216 1.00 91.81 94 PHE A O 1
ATOM 737 N N . PRO A 1 95 ? 17.316 -3.643 -5.983 1.00 86.25 95 PRO A N 1
ATOM 738 C CA . PRO A 1 95 ? 17.677 -5.029 -6.303 1.00 86.25 95 PRO A CA 1
ATOM 739 C C . PRO A 1 95 ? 18.331 -5.793 -5.143 1.00 86.25 95 PRO A C 1
ATOM 741 O O . PRO A 1 95 ? 18.133 -6.997 -5.016 1.00 86.25 95 PRO A O 1
ATOM 744 N N . 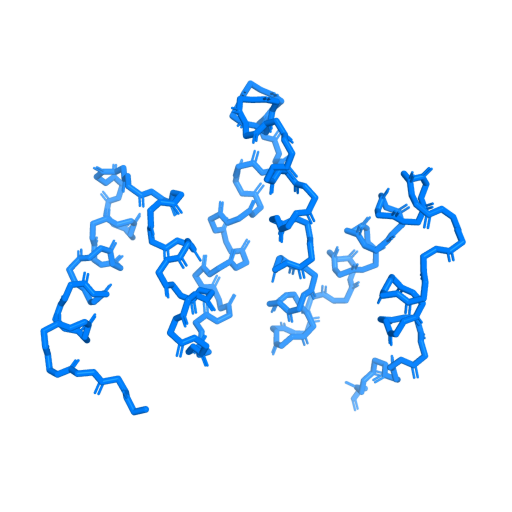GLU A 1 96 ? 19.047 -5.103 -4.253 1.00 86.12 96 GLU A N 1
ATOM 745 C CA . GLU A 1 96 ? 19.750 -5.706 -3.106 1.00 86.12 96 GLU A CA 1
ATOM 746 C C . GLU A 1 96 ? 19.022 -5.494 -1.766 1.00 86.12 96 GLU A C 1
ATOM 748 O O . GLU A 1 96 ? 19.564 -5.738 -0.683 1.00 86.12 96 GLU A O 1
ATOM 753 N N . SER A 1 97 ? 17.776 -5.010 -1.796 1.00 84.50 97 SER A N 1
ATOM 754 C CA . SER A 1 97 ? 17.044 -4.713 -0.568 1.00 84.50 97 SER A CA 1
ATOM 755 C C . SER A 1 97 ? 16.644 -5.986 0.171 1.00 84.50 97 SER A C 1
ATOM 757 O O . SER A 1 97 ? 15.737 -6.715 -0.232 1.00 84.50 97 SER A O 1
ATOM 759 N N . LYS A 1 98 ? 17.242 -6.192 1.352 1.00 81.31 98 LYS A N 1
ATOM 760 C CA . LYS A 1 98 ? 16.832 -7.241 2.3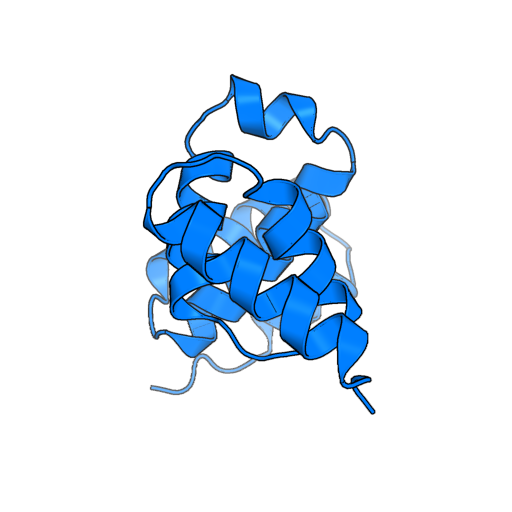03 1.00 81.31 98 LYS A CA 1
ATOM 761 C C . LYS A 1 98 ? 15.352 -7.137 2.687 1.00 81.31 98 LYS A C 1
ATOM 763 O O . LYS A 1 98 ? 14.743 -8.150 3.012 1.00 81.31 98 LYS A O 1
ATOM 768 N N . ARG A 1 99 ? 14.773 -5.928 2.675 1.00 82.06 99 ARG A N 1
ATOM 769 C CA . ARG A 1 99 ? 13.343 -5.700 2.945 1.00 82.06 99 ARG A CA 1
ATOM 770 C C . ARG A 1 99 ? 12.487 -6.267 1.816 1.00 82.06 99 ARG A C 1
ATOM 772 O O . ARG A 1 99 ? 11.577 -7.033 2.105 1.00 82.06 99 ARG A O 1
ATOM 779 N N . VAL A 1 100 ? 12.839 -5.979 0.560 1.00 77.31 100 VAL A N 1
ATOM 780 C CA . VAL A 1 100 ? 12.140 -6.519 -0.618 1.00 77.31 100 VAL A CA 1
ATOM 781 C C . VAL A 1 100 ? 12.314 -8.039 -0.715 1.00 77.31 100 VAL A C 1
ATOM 783 O O . VAL A 1 100 ? 11.355 -8.751 -1.003 1.00 77.31 100 VAL A O 1
ATOM 786 N N . GLY A 1 101 ? 13.500 -8.556 -0.375 1.00 73.88 101 GLY A N 1
ATOM 787 C CA . GLY A 1 101 ? 13.787 -9.994 -0.348 1.00 73.88 101 GLY A CA 1
ATOM 788 C C . GLY A 1 101 ? 12.848 -10.812 0.548 1.00 73.88 101 GLY A C 1
ATOM 789 O O . GLY A 1 101 ? 12.540 -11.959 0.228 1.00 73.88 101 GLY A O 1
ATOM 790 N N . LYS A 1 102 ? 12.315 -10.227 1.632 1.00 80.94 102 LYS A N 1
ATOM 791 C CA . LYS A 1 102 ? 11.369 -10.919 2.528 1.00 80.94 102 LYS A CA 1
ATOM 792 C C . LYS A 1 102 ? 10.073 -11.326 1.829 1.00 80.94 102 LYS A C 1
ATOM 794 O O . LYS A 1 102 ? 9.552 -12.391 2.137 1.00 80.94 102 LYS A O 1
ATOM 799 N N . TYR A 1 103 ? 9.583 -10.523 0.885 1.00 73.62 103 TYR A N 1
ATOM 800 C CA . TYR A 1 103 ? 8.350 -10.828 0.149 1.00 73.62 103 TYR A CA 1
ATOM 801 C C . TYR A 1 103 ? 8.531 -11.969 -0.859 1.00 73.62 103 TYR A C 1
ATOM 803 O O . TYR A 1 103 ? 7.566 -12.625 -1.224 1.00 73.62 103 TYR A O 1
ATOM 811 N N . ILE A 1 104 ? 9.768 -12.227 -1.294 1.00 64.31 104 ILE A N 1
ATOM 812 C CA . ILE A 1 104 ? 10.101 -13.295 -2.249 1.00 64.31 104 ILE A CA 1
ATOM 813 C C . ILE A 1 104 ? 10.100 -14.658 -1.555 1.00 64.31 104 ILE A C 1
ATOM 815 O O . ILE A 1 104 ? 9.638 -15.650 -2.110 1.00 64.31 104 ILE A O 1
ATOM 819 N N . HIS A 1 105 ? 10.639 -14.707 -0.336 1.00 59.31 105 HIS A N 1
ATOM 820 C CA . HIS A 1 105 ? 10.759 -15.939 0.443 1.00 59.31 105 HIS A CA 1
ATOM 821 C C . HIS A 1 105 ? 9.501 -16.281 1.242 1.00 59.31 105 HIS A C 1
ATOM 823 O O . HIS A 1 105 ? 9.460 -17.323 1.895 1.00 59.31 105 HIS A O 1
ATOM 829 N N . GLN A 1 106 ? 8.481 -15.422 1.217 1.00 57.78 106 GLN A N 1
ATOM 830 C CA . GLN A 1 106 ? 7.195 -15.729 1.816 1.00 57.78 106 GLN A CA 1
ATOM 831 C C . GLN A 1 106 ? 6.448 -16.665 0.854 1.00 57.78 106 GLN A C 1
ATOM 833 O O . GLN A 1 106 ? 6.121 -16.240 -0.255 1.00 57.78 106 GLN A O 1
ATOM 838 N N . PRO A 1 107 ? 6.207 -17.942 1.213 1.00 49.50 107 PRO A N 1
ATOM 839 C CA . PRO A 1 107 ? 5.446 -18.826 0.346 1.00 49.50 107 PRO A CA 1
ATOM 840 C C . PRO A 1 107 ? 4.063 -18.209 0.159 1.00 49.50 107 PRO A C 1
ATOM 842 O O . PRO A 1 107 ? 3.353 -17.976 1.141 1.00 49.50 107 PRO A O 1
ATOM 845 N N . LEU A 1 108 ? 3.713 -17.920 -1.097 1.00 51.25 108 LEU A N 1
ATOM 846 C CA . LEU A 1 108 ? 2.353 -17.579 -1.495 1.00 51.25 108 LEU A CA 1
ATOM 847 C C . LEU A 1 108 ? 1.512 -18.801 -1.112 1.00 51.25 108 LEU A C 1
ATOM 849 O O . LEU A 1 108 ? 1.575 -19.830 -1.781 1.00 51.25 108 LEU A O 1
ATOM 853 N N . ARG A 1 109 ? 0.875 -18.761 0.064 1.00 42.94 109 ARG A N 1
ATOM 854 C CA . ARG A 1 109 ? 0.082 -19.885 0.562 1.00 42.94 109 ARG A CA 1
ATOM 855 C C . ARG A 1 109 ? -1.132 -20.016 -0.358 1.00 42.94 109 ARG A C 1
ATOM 857 O O . ARG A 1 109 ? -1.993 -19.140 -0.334 1.00 42.94 109 ARG A O 1
ATOM 864 N N . ASN A 1 110 ? -1.120 -21.068 -1.176 1.00 39.38 110 ASN A N 1
ATOM 865 C CA . ASN A 1 110 ? -2.282 -21.579 -1.902 1.00 39.38 110 ASN A CA 1
ATOM 866 C C . ASN A 1 110 ? -3.299 -22.158 -0.920 1.00 39.38 110 ASN A C 1
ATOM 868 O O . ASN A 1 110 ? -2.851 -22.814 0.052 1.00 39.38 110 ASN A O 1
#

pLDDT: mean 90.55, std 11.43, range [39.38, 98.12]

Organism: Brassica cretica (NCBI:txid69181)